Protein AF-A0A845JXA0-F1 (afdb_monomer_lite)

Secondary structure (DSSP, 8-state):
-------HHHHHHTT------GGGT--TTSSS---HHHHTTS-HHHHHHHHHHHHHHHHHHHHHHHHHTT-SSGGG--GGG-EES-HHHHHHH-PEE-S--

pLDDT: mean 95.76, std 4.31, range [62.47, 98.69]

Radius of gyration: 19.56 Å; chains: 1; bounding box: 46×22×47 Å

Sequence (101 aa):
ADAIALSNSALQAIGCIGMRACNTNNCPVGIATQKEHLRQRLVIEESARRLKNFFEASVELMQVMARACGHRHLNEFNLNDLTTWKKDMANLSGVSFGGVR

Structure (mmCIF, N/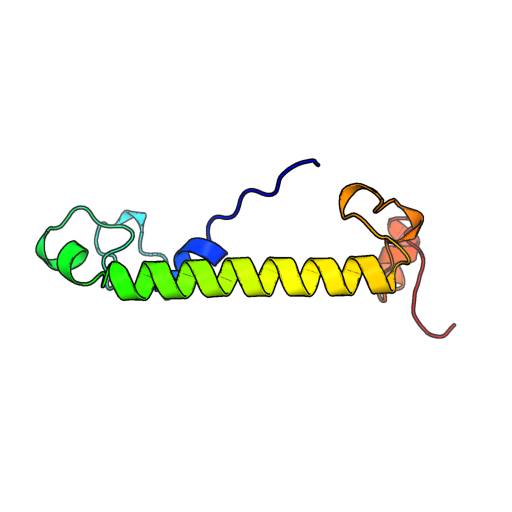CA/C/O backbone):
data_AF-A0A845JXA0-F1
#
_entry.id   AF-A0A845JXA0-F1
#
loop_
_atom_site.group_PDB
_atom_site.id
_atom_site.type_symbol
_atom_site.label_atom_id
_atom_site.label_alt_id
_atom_site.label_comp_id
_atom_site.label_asym_id
_atom_site.label_entity_id
_atom_site.label_seq_id
_atom_site.pdbx_PDB_ins_code
_atom_site.Cartn_x
_atom_site.Cartn_y
_atom_site.Cartn_z
_atom_site.occupancy
_atom_site.B_iso_or_equiv
_atom_site.auth_seq_id
_atom_site.auth_comp_id
_atom_site.auth_asym_id
_atom_site.auth_atom_id
_atom_site.pdbx_PDB_model_num
ATOM 1 N N . ALA A 1 1 ? 5.728 -13.931 -6.777 1.00 81.88 1 ALA A N 1
ATOM 2 C CA . ALA A 1 1 ? 4.737 -13.854 -5.686 1.00 81.88 1 ALA A CA 1
ATOM 3 C C . ALA A 1 1 ? 3.404 -13.518 -6.320 1.00 81.88 1 ALA A C 1
ATOM 5 O O . ALA A 1 1 ? 3.372 -12.597 -7.125 1.00 81.88 1 ALA A O 1
ATOM 6 N N . ASP A 1 2 ? 2.349 -14.255 -5.989 1.00 89.44 2 ASP A N 1
ATOM 7 C CA . ASP A 1 2 ? 1.045 -14.129 -6.662 1.00 89.44 2 ASP A CA 1
ATOM 8 C C . ASP A 1 2 ? 0.079 -13.189 -5.925 1.00 89.44 2 ASP A C 1
ATOM 10 O O . ASP A 1 2 ? -0.931 -12.758 -6.475 1.00 89.44 2 ASP A O 1
ATOM 14 N N . ALA A 1 3 ? 0.405 -12.836 -4.679 1.00 90.94 3 ALA A N 1
ATOM 15 C CA . ALA A 1 3 ? -0.333 -11.885 -3.860 1.00 90.94 3 ALA A CA 1
ATOM 16 C C . ALA A 1 3 ? 0.614 -11.101 -2.939 1.00 90.94 3 ALA A C 1
ATOM 18 O O . ALA A 1 3 ? 1.702 -11.570 -2.595 1.00 90.94 3 ALA A O 1
ATOM 19 N N . ILE A 1 4 ? 0.176 -9.911 -2.519 1.00 91.88 4 ILE A N 1
ATOM 20 C CA . ILE A 1 4 ? 0.897 -9.039 -1.584 1.00 91.88 4 ILE A CA 1
ATOM 21 C C . ILE A 1 4 ? -0.004 -8.783 -0.376 1.00 91.88 4 ILE A C 1
ATOM 23 O O . ILE A 1 4 ? -1.075 -8.192 -0.504 1.00 91.88 4 ILE A O 1
ATOM 27 N N . ALA A 1 5 ? 0.437 -9.215 0.805 1.00 95.62 5 ALA A N 1
ATOM 28 C CA . ALA A 1 5 ? -0.251 -8.922 2.056 1.00 95.62 5 ALA A CA 1
ATOM 29 C C . ALA A 1 5 ? 0.154 -7.534 2.571 1.00 95.62 5 ALA A C 1
ATOM 31 O O . ALA A 1 5 ? 1.340 -7.234 2.719 1.00 95.62 5 ALA A O 1
ATOM 32 N N . LEU A 1 6 ? -0.835 -6.695 2.875 1.00 96.69 6 LEU A N 1
ATOM 33 C CA . LEU A 1 6 ? -0.633 -5.350 3.407 1.00 96.69 6 LEU A CA 1
ATOM 34 C C . LEU A 1 6 ? -1.109 -5.284 4.860 1.00 96.69 6 LEU A C 1
ATOM 36 O O . LEU A 1 6 ? -2.148 -5.837 5.209 1.00 96.69 6 LEU A O 1
ATOM 40 N N . SER A 1 7 ? -0.340 -4.595 5.704 1.00 95.94 7 SER A N 1
ATOM 41 C CA . SER A 1 7 ? -0.651 -4.407 7.127 1.00 95.94 7 SER A CA 1
ATOM 42 C C . SER A 1 7 ? -0.558 -2.927 7.500 1.00 95.94 7 SER A C 1
ATOM 44 O O . SER A 1 7 ? -1.542 -2.204 7.366 1.00 95.94 7 SER A O 1
ATOM 46 N N . ASN A 1 8 ? 0.625 -2.428 7.875 1.00 96.56 8 ASN A N 1
ATOM 47 C CA . ASN A 1 8 ? 0.797 -1.059 8.378 1.00 96.56 8 ASN A CA 1
ATOM 48 C C . ASN A 1 8 ? 0.214 0.031 7.464 1.00 96.56 8 ASN A C 1
ATOM 50 O O . ASN A 1 8 ? -0.429 0.950 7.965 1.00 96.56 8 ASN A O 1
ATOM 54 N N . SER A 1 9 ? 0.397 -0.074 6.146 1.00 97.25 9 SER A N 1
ATOM 55 C CA . SER A 1 9 ? -0.146 0.892 5.182 1.00 97.25 9 SER A CA 1
ATOM 56 C C . SER A 1 9 ? -1.677 0.871 5.124 1.00 97.25 9 SER A C 1
ATOM 58 O O . SER A 1 9 ? -2.304 1.927 5.114 1.00 97.25 9 SER A O 1
ATOM 60 N N . ALA A 1 10 ? -2.297 -0.311 5.181 1.00 97.88 10 ALA A N 1
ATOM 61 C CA . ALA A 1 10 ? -3.751 -0.445 5.267 1.00 97.88 10 ALA A CA 1
ATOM 62 C C . ALA A 1 10 ? -4.289 0.124 6.593 1.00 97.88 10 ALA A C 1
ATOM 64 O O . ALA A 1 10 ? -5.296 0.831 6.600 1.00 97.88 10 ALA A O 1
ATOM 65 N N . LEU A 1 11 ? -3.579 -0.101 7.708 1.00 97.94 11 LEU A N 1
ATOM 66 C CA . LEU A 1 11 ? -3.915 0.501 9.003 1.00 97.94 11 LEU A CA 1
ATOM 67 C C . LEU A 1 11 ? -3.827 2.035 8.960 1.00 97.94 11 LEU A C 1
ATOM 69 O O . LEU A 1 11 ? -4.663 2.719 9.547 1.00 97.94 11 LEU A O 1
ATOM 73 N N . GLN A 1 12 ? -2.830 2.593 8.270 1.00 97.56 12 GLN A N 1
ATOM 74 C CA . GLN A 1 12 ? -2.709 4.039 8.055 1.00 97.56 12 GLN A CA 1
ATOM 75 C C . GLN A 1 12 ? -3.856 4.579 7.197 1.00 97.56 12 GLN A C 1
ATOM 77 O O . GLN A 1 12 ? -4.440 5.599 7.559 1.00 97.56 12 GLN A O 1
ATOM 82 N N . ALA A 1 13 ? -4.246 3.866 6.137 1.00 98.12 13 ALA A N 1
ATOM 83 C CA . ALA A 1 13 ? -5.366 4.255 5.283 1.00 98.12 13 ALA A CA 1
ATOM 84 C C . ALA A 1 13 ? -6.690 4.367 6.062 1.00 98.12 13 ALA A C 1
ATOM 86 O O . ALA A 1 13 ? -7.455 5.307 5.845 1.00 98.12 13 ALA A O 1
ATOM 87 N N . ILE A 1 14 ? -6.936 3.475 7.030 1.00 98.06 14 ILE A N 1
ATOM 88 C CA . ILE A 1 14 ? -8.133 3.542 7.888 1.00 98.06 14 ILE A CA 1
ATOM 89 C C . ILE A 1 14 ? -8.021 4.546 9.050 1.00 98.06 14 ILE A C 1
ATOM 91 O O . ILE A 1 14 ? -9.006 4.729 9.763 1.00 98.06 14 ILE A O 1
ATOM 95 N N . GLY A 1 15 ? -6.871 5.209 9.243 1.00 97.00 15 GLY A N 1
ATOM 96 C CA . GLY A 1 15 ? -6.701 6.294 10.223 1.00 97.00 15 GLY A CA 1
ATOM 97 C C . GLY A 1 15 ? -5.583 6.121 11.259 1.00 97.00 15 GLY A C 1
ATOM 98 O O . GLY A 1 15 ? -5.510 6.907 12.203 1.00 97.00 15 GLY A O 1
ATOM 99 N N . CYS A 1 16 ? -4.706 5.119 11.141 1.00 97.69 16 CYS A N 1
ATOM 100 C CA . CYS A 1 16 ? -3.584 4.963 12.070 1.00 97.69 16 CYS A CA 1
ATOM 101 C C . CYS A 1 16 ? -2.590 6.126 11.948 1.00 97.69 16 CYS A C 1
ATOM 103 O O . CYS A 1 16 ? -2.007 6.358 10.894 1.00 97.69 16 CYS A O 1
ATOM 105 N N . ILE A 1 17 ? -2.326 6.791 13.072 1.00 96.56 17 ILE A N 1
ATOM 106 C CA . ILE A 1 17 ? -1.385 7.919 13.174 1.00 96.56 17 ILE A CA 1
ATOM 107 C C . ILE A 1 17 ? 0.032 7.509 13.603 1.00 96.56 17 ILE A C 1
ATOM 109 O O . ILE A 1 17 ? 0.856 8.355 13.929 1.00 96.56 17 ILE A O 1
ATOM 113 N N . GLY A 1 18 ? 0.325 6.207 13.677 1.00 95.75 18 GLY A N 1
ATOM 114 C CA . GLY A 1 18 ? 1.667 5.729 14.022 1.00 95.75 18 GLY A CA 1
ATOM 115 C C . GLY A 1 18 ? 2.109 6.012 15.464 1.00 95.75 18 GLY A C 1
ATOM 116 O O . GLY A 1 18 ? 3.304 6.124 15.710 1.00 95.75 18 GLY A O 1
ATOM 117 N N . MET A 1 19 ? 1.181 6.078 16.429 1.00 95.94 19 MET A N 1
ATOM 118 C CA . MET A 1 19 ? 1.492 6.344 17.849 1.00 95.94 19 MET A CA 1
ATOM 119 C C . MET A 1 19 ? 2.366 5.259 18.511 1.00 95.94 19 MET A C 1
ATOM 121 O O . MET A 1 19 ? 3.035 5.530 19.500 1.00 95.94 19 MET A O 1
ATOM 125 N N . ARG A 1 20 ? 2.352 4.023 17.988 1.00 95.75 20 ARG A N 1
ATOM 126 C CA . ARG A 1 20 ? 3.096 2.863 18.532 1.00 95.75 20 ARG A CA 1
ATOM 127 C C . ARG A 1 20 ? 2.707 2.456 19.964 1.00 95.75 20 ARG A C 1
ATOM 129 O O . ARG A 1 20 ? 3.505 1.866 20.676 1.00 95.75 20 ARG A O 1
ATOM 136 N N . ALA A 1 21 ? 1.456 2.697 20.357 1.00 94.62 21 ALA A N 1
ATOM 137 C CA . ALA A 1 21 ? 0.898 2.277 21.649 1.00 94.62 21 ALA A CA 1
ATOM 138 C C . ALA A 1 21 ? -0.075 1.083 21.530 1.00 94.62 21 ALA A C 1
ATOM 140 O O . ALA A 1 21 ? -0.922 0.878 22.401 1.00 94.62 21 ALA A O 1
ATOM 141 N N . CYS A 1 22 ? 0.001 0.313 20.438 1.00 97.19 22 CYS A N 1
ATOM 142 C CA . CYS A 1 22 ? -0.985 -0.717 20.085 1.00 97.19 22 CYS A CA 1
ATOM 143 C C . CYS A 1 22 ? -1.134 -1.807 21.163 1.00 97.19 22 CYS A C 1
ATOM 145 O O . CYS A 1 22 ? -2.237 -2.273 21.424 1.00 97.19 22 CYS A O 1
ATOM 147 N N . ASN A 1 23 ? -0.040 -2.168 21.836 1.00 97.62 23 ASN A N 1
ATOM 148 C CA . ASN A 1 23 ? -0.007 -3.153 22.922 1.00 97.62 23 ASN A CA 1
ATOM 149 C C . ASN A 1 23 ? -0.617 -2.649 24.244 1.00 97.62 23 ASN A C 1
ATOM 151 O O . ASN A 1 23 ? -0.872 -3.443 25.140 1.00 97.62 23 ASN A O 1
ATOM 155 N N . THR A 1 24 ? -0.844 -1.341 24.390 1.00 97.88 24 THR A N 1
ATOM 156 C CA . THR A 1 24 ? -1.313 -0.735 25.652 1.00 97.88 24 THR A CA 1
ATOM 157 C C . THR A 1 24 ? -2.834 -0.688 25.778 1.00 97.88 24 THR A C 1
ATOM 159 O O . THR A 1 24 ? -3.357 -0.223 26.790 1.00 97.88 24 THR A O 1
ATOM 162 N N . ASN A 1 25 ? -3.561 -1.117 24.739 1.00 97.44 25 ASN A N 1
ATOM 163 C CA . ASN A 1 25 ? -5.015 -0.985 24.636 1.00 97.44 25 ASN A CA 1
ATOM 164 C C . ASN A 1 25 ? -5.515 0.484 24.620 1.00 97.44 25 ASN A C 1
ATOM 166 O O . ASN A 1 25 ? -6.707 0.731 24.801 1.00 97.44 25 ASN A O 1
ATOM 170 N N . ASN A 1 26 ? -4.625 1.463 24.392 1.00 97.44 26 ASN A N 1
ATOM 171 C CA . ASN A 1 26 ? -4.924 2.904 24.379 1.00 97.44 26 ASN A CA 1
ATOM 172 C C . ASN A 1 26 ? -4.804 3.534 22.981 1.00 97.44 26 ASN A C 1
ATOM 174 O O . ASN A 1 26 ? -4.362 4.673 22.849 1.00 97.44 26 ASN A O 1
ATOM 178 N N . CYS A 1 27 ? -5.165 2.805 21.920 1.00 97.69 27 CYS A N 1
ATOM 179 C CA . CYS A 1 27 ? -5.172 3.378 20.576 1.00 97.69 27 CYS A CA 1
ATOM 180 C C . CYS A 1 27 ? -6.108 4.604 20.522 1.00 97.69 27 CYS A C 1
ATOM 182 O O . CYS A 1 27 ? -7.313 4.455 20.738 1.00 97.69 27 CYS A O 1
ATOM 184 N N . PRO A 1 28 ? -5.597 5.809 20.211 1.00 96.19 28 PRO A N 1
ATOM 185 C CA . PRO A 1 28 ? -6.371 7.042 20.331 1.00 96.19 28 PRO A CA 1
ATOM 186 C C . PRO A 1 28 ? -7.424 7.184 19.231 1.00 96.19 28 PRO A C 1
ATOM 188 O O . PRO A 1 28 ? -8.372 7.942 19.414 1.00 96.19 28 PRO A O 1
ATOM 191 N N . VAL A 1 29 ? -7.260 6.442 18.130 1.00 97.00 29 VAL A N 1
ATOM 192 C CA . VAL A 1 29 ? -8.117 6.444 16.933 1.00 97.00 29 VAL A CA 1
ATOM 193 C C . VAL A 1 29 ? -8.999 5.193 16.822 1.00 97.00 29 VAL A C 1
ATOM 195 O O . VAL A 1 29 ? -9.625 4.973 15.795 1.00 97.00 29 VAL A O 1
ATOM 198 N N . GLY A 1 30 ? -9.029 4.340 17.851 1.00 97.06 30 GLY A N 1
ATOM 199 C CA . GLY A 1 30 ? -9.978 3.222 17.912 1.00 97.06 30 GLY A CA 1
ATOM 200 C C . GLY A 1 30 ? -9.629 1.969 17.102 1.00 97.06 30 GLY A C 1
ATOM 201 O O . GLY A 1 30 ? -10.421 1.037 17.090 1.00 97.06 30 GLY A O 1
ATOM 202 N N . ILE A 1 31 ? -8.450 1.901 16.470 1.00 97.50 31 ILE A N 1
ATOM 203 C CA . ILE A 1 31 ? -8.036 0.752 15.638 1.00 97.50 31 ILE A CA 1
ATOM 204 C C . ILE A 1 31 ? -7.549 -0.432 16.491 1.00 97.50 31 ILE A C 1
ATOM 206 O O . ILE A 1 31 ? -8.024 -1.552 16.345 1.00 97.50 31 ILE A O 1
ATOM 210 N N . ALA A 1 32 ? -6.583 -0.198 17.384 1.00 97.75 32 ALA A N 1
ATOM 211 C CA . ALA A 1 32 ? -5.928 -1.238 18.187 1.00 97.75 32 ALA A CA 1
ATOM 212 C C . ALA A 1 32 ? -6.328 -1.128 19.669 1.00 97.75 32 ALA A C 1
ATOM 214 O O . ALA A 1 32 ? -5.512 -0.805 20.535 1.00 97.75 32 ALA A O 1
ATOM 215 N N . THR A 1 33 ? -7.618 -1.301 19.955 1.00 97.88 33 THR A N 1
ATOM 216 C CA . THR A 1 33 ? -8.170 -1.234 21.315 1.00 97.88 33 THR A CA 1
ATOM 217 C C . THR A 1 33 ? -9.463 -2.039 21.433 1.00 97.88 33 THR A C 1
ATOM 219 O O . THR A 1 33 ? -10.233 -2.138 20.485 1.00 97.88 33 THR A O 1
ATOM 222 N N . GLN A 1 34 ? -9.706 -2.596 22.617 1.00 97.81 34 GLN A N 1
ATOM 223 C CA . GLN A 1 34 ? -10.959 -3.245 23.008 1.00 97.81 34 GLN A CA 1
ATOM 224 C C . GLN A 1 34 ? -11.804 -2.367 23.943 1.00 97.81 34 GLN A C 1
ATOM 226 O O . GLN A 1 34 ? -12.882 -2.772 24.369 1.00 97.81 34 GLN A O 1
ATOM 231 N N . LYS A 1 35 ? -11.331 -1.162 24.291 1.00 98.12 35 LYS A N 1
ATOM 232 C CA . LYS A 1 35 ? -12.076 -0.226 25.139 1.00 98.12 35 LYS A CA 1
ATOM 233 C C . LYS A 1 35 ? -13.189 0.419 24.322 1.00 98.12 35 LYS A C 1
ATOM 235 O O . LYS A 1 35 ? -12.906 1.120 23.354 1.00 98.12 35 LYS A O 1
ATOM 240 N N . GLU A 1 36 ? -14.434 0.232 24.747 1.00 97.81 36 GLU A N 1
ATOM 241 C CA . GLU A 1 36 ? -15.622 0.662 23.998 1.00 97.81 36 GLU A CA 1
ATOM 242 C C . GLU A 1 36 ? -15.577 2.143 23.583 1.00 97.81 36 GLU A C 1
ATOM 244 O O . GLU A 1 36 ? -15.642 2.457 22.398 1.00 97.81 36 GLU A O 1
ATOM 249 N N . HIS A 1 37 ? -15.315 3.045 24.532 1.00 97.81 37 HIS A N 1
ATOM 250 C CA . HIS A 1 37 ? -15.214 4.488 24.274 1.00 97.81 37 HIS A CA 1
ATOM 251 C C . HIS A 1 37 ? -14.071 4.891 23.319 1.00 97.81 37 HIS A C 1
ATOM 253 O O . HIS A 1 37 ? -14.089 5.990 22.767 1.00 97.81 37 HIS A O 1
ATOM 259 N N . LEU A 1 38 ? -13.046 4.046 23.142 1.00 97.88 38 LEU A N 1
ATOM 260 C CA . LEU A 1 38 ? -11.985 4.278 22.158 1.00 97.88 38 LEU A CA 1
ATOM 261 C C . LEU A 1 38 ? -12.352 3.686 20.798 1.00 97.88 38 LEU A C 1
ATOM 263 O O . LEU A 1 38 ? -12.098 4.337 19.789 1.00 97.88 38 LEU A O 1
ATOM 267 N N . ARG A 1 39 ? -12.971 2.496 20.754 1.00 97.50 39 ARG A N 1
ATOM 268 C CA . ARG A 1 39 ? -13.443 1.870 19.503 1.00 97.50 39 ARG A CA 1
ATOM 269 C C . ARG A 1 39 ? -14.435 2.759 18.760 1.00 97.50 39 ARG A C 1
ATOM 271 O O . ARG A 1 39 ? -14.333 2.894 17.548 1.00 97.50 39 ARG A O 1
ATOM 278 N N . GLN A 1 40 ? -15.313 3.441 19.496 1.00 97.31 40 GLN A N 1
ATOM 279 C CA . GLN A 1 40 ? -16.284 4.398 18.951 1.00 97.31 40 GLN A CA 1
ATOM 280 C C . GLN A 1 40 ? -15.652 5.576 18.188 1.00 97.31 40 GLN A C 1
ATOM 282 O O . GLN A 1 40 ? -16.348 6.272 17.456 1.00 97.31 40 GLN A O 1
ATOM 287 N N . ARG A 1 41 ? -14.340 5.814 18.332 1.00 97.25 41 ARG A N 1
ATOM 288 C CA . ARG A 1 41 ? -13.626 6.876 17.605 1.00 97.25 41 ARG A CA 1
ATOM 289 C C . ARG A 1 41 ? -13.324 6.514 16.149 1.00 97.25 41 ARG A C 1
ATOM 291 O O . ARG A 1 41 ? -12.999 7.410 15.374 1.00 97.25 41 ARG A O 1
ATOM 298 N N . LEU A 1 42 ? -13.394 5.233 15.779 1.00 97.31 42 LEU A N 1
ATOM 299 C CA . LEU A 1 42 ? -13.181 4.792 14.404 1.00 97.31 42 LEU A CA 1
ATOM 300 C C . LEU A 1 42 ? -14.455 5.014 13.577 1.00 97.31 42 LEU A C 1
ATOM 302 O O . LEU A 1 42 ? -15.466 4.346 13.786 1.00 97.31 42 LEU A O 1
ATOM 306 N N . VAL A 1 43 ? -14.396 5.923 12.603 1.00 97.25 43 VAL A N 1
ATOM 307 C CA . VAL A 1 43 ? -15.515 6.205 11.690 1.00 97.25 43 VAL A CA 1
ATOM 308 C C . VAL A 1 43 ? -15.506 5.192 10.541 1.00 97.25 43 VAL A C 1
ATOM 310 O O . VAL A 1 43 ? -14.843 5.397 9.527 1.00 97.25 43 VAL A O 1
ATOM 313 N N . ILE A 1 44 ? -16.242 4.088 10.709 1.00 97.06 44 ILE A N 1
ATOM 314 C CA . ILE A 1 44 ? -16.177 2.893 9.842 1.00 97.06 44 ILE A CA 1
ATOM 315 C C . ILE A 1 44 ? -16.351 3.225 8.353 1.00 97.06 44 ILE A C 1
ATOM 317 O O . ILE A 1 44 ? -15.486 2.871 7.554 1.00 97.06 44 ILE A O 1
ATOM 321 N N . GLU A 1 45 ? -17.420 3.931 7.980 1.00 98.19 45 GLU A N 1
ATOM 322 C CA . GLU A 1 45 ? -17.723 4.242 6.572 1.00 98.19 45 GLU A CA 1
ATOM 323 C C . GLU A 1 45 ? -16.627 5.084 5.908 1.00 98.19 45 GLU A C 1
ATOM 325 O O . GLU A 1 45 ? -16.200 4.826 4.779 1.00 98.19 45 GLU A O 1
ATOM 330 N N . GLU A 1 46 ? -16.113 6.083 6.626 1.00 98.00 46 GLU A N 1
ATOM 331 C CA . GLU A 1 46 ? -15.044 6.923 6.106 1.00 98.00 46 GLU A CA 1
ATOM 332 C C . GLU A 1 46 ? -13.731 6.141 5.976 1.00 98.00 46 GLU A C 1
ATOM 334 O O . GLU A 1 46 ? -13.061 6.229 4.944 1.00 98.00 46 GLU A O 1
ATOM 339 N N . SER A 1 47 ? -13.381 5.353 6.993 1.00 98.06 47 SER A N 1
ATOM 340 C CA . SER A 1 47 ? -12.206 4.484 6.992 1.00 98.06 47 SER A CA 1
ATOM 341 C C . SER A 1 47 ? -12.254 3.461 5.855 1.00 98.06 47 SER A C 1
ATOM 343 O O . SER A 1 47 ? -11.251 3.277 5.164 1.00 98.06 47 SER A O 1
ATOM 345 N N . ALA A 1 48 ? -13.412 2.847 5.600 1.00 98.50 48 ALA A N 1
ATOM 346 C CA . ALA A 1 48 ? -13.606 1.907 4.499 1.00 98.50 48 ALA A CA 1
ATOM 347 C C . ALA A 1 48 ? -13.407 2.583 3.134 1.00 98.50 48 ALA A C 1
ATOM 349 O O . ALA A 1 48 ? -12.680 2.064 2.285 1.00 98.50 48 ALA A O 1
ATOM 350 N N . ARG A 1 49 ? -13.970 3.783 2.939 1.00 98.69 49 ARG A N 1
ATOM 351 C CA . ARG A 1 49 ? -13.768 4.572 1.713 1.00 98.69 49 ARG A CA 1
ATOM 352 C C . ARG A 1 49 ? -12.297 4.935 1.500 1.00 98.69 49 ARG A C 1
ATOM 354 O O . ARG A 1 49 ? -11.792 4.804 0.390 1.00 98.69 49 ARG A O 1
ATOM 361 N N . ARG A 1 50 ? -11.589 5.365 2.549 1.00 98.50 50 ARG A N 1
ATOM 362 C CA . ARG A 1 50 ? -10.151 5.678 2.468 1.00 98.50 50 ARG A CA 1
ATOM 363 C C . ARG A 1 50 ? -9.321 4.442 2.117 1.00 98.50 50 ARG A C 1
ATOM 365 O O . ARG A 1 50 ? -8.426 4.538 1.282 1.00 98.50 50 ARG A O 1
ATOM 372 N N . LEU A 1 51 ? -9.643 3.288 2.703 1.00 98.50 51 LEU A N 1
ATOM 373 C CA . LEU A 1 51 ? -8.978 2.023 2.393 1.00 98.50 51 LEU A CA 1
ATOM 374 C C . LEU A 1 51 ? -9.201 1.602 0.936 1.00 98.50 51 LEU A C 1
ATOM 376 O O . LEU A 1 51 ? -8.245 1.224 0.262 1.00 98.50 51 LEU A O 1
ATOM 380 N N . LYS A 1 52 ? -10.436 1.727 0.436 1.00 98.56 52 LYS A N 1
ATOM 381 C CA . LYS A 1 52 ? -10.762 1.484 -0.973 1.00 98.56 52 LYS A CA 1
ATOM 382 C C . LYS A 1 52 ? -9.919 2.372 -1.891 1.00 98.56 52 LYS A C 1
ATOM 384 O O . LYS A 1 52 ? -9.223 1.848 -2.754 1.00 98.56 52 LYS A O 1
ATOM 389 N N . ASN A 1 53 ? -9.918 3.683 -1.648 1.00 98.44 53 ASN A N 1
ATOM 390 C CA . ASN A 1 53 ? -9.145 4.633 -2.448 1.00 98.44 53 ASN A CA 1
ATOM 391 C C . ASN A 1 53 ? -7.642 4.303 -2.433 1.00 98.44 53 ASN A C 1
ATOM 393 O O . ASN A 1 53 ? -6.980 4.386 -3.463 1.00 98.44 53 ASN A O 1
ATOM 397 N N . PHE A 1 54 ? -7.099 3.907 -1.276 1.00 98.50 54 PHE A N 1
ATOM 398 C CA . PHE A 1 54 ? -5.702 3.490 -1.152 1.00 98.50 54 PHE A CA 1
ATOM 399 C C . PHE A 1 54 ? -5.387 2.265 -2.019 1.00 98.50 54 PHE A C 1
ATOM 401 O O . PHE A 1 54 ? -4.371 2.260 -2.717 1.00 98.50 54 PHE A O 1
ATOM 408 N N . PHE A 1 55 ? -6.243 1.241 -2.008 1.00 98.06 55 PHE A N 1
ATOM 409 C CA . PHE A 1 55 ? -6.046 0.057 -2.844 1.00 98.06 55 PHE A CA 1
ATOM 410 C C . PHE A 1 55 ? -6.210 0.358 -4.334 1.00 98.06 55 PHE A C 1
ATOM 412 O O . PHE A 1 55 ? -5.370 -0.079 -5.116 1.00 98.06 55 PHE A O 1
ATOM 419 N N . GLU A 1 56 ? -7.220 1.137 -4.725 1.00 98.25 56 GLU A N 1
ATOM 420 C CA . GLU A 1 56 ? -7.429 1.530 -6.124 1.00 98.25 56 GLU A CA 1
ATOM 421 C C . GLU A 1 56 ? -6.226 2.313 -6.669 1.00 98.25 56 GLU A C 1
ATOM 423 O O . GLU A 1 56 ? -5.656 1.922 -7.687 1.00 98.25 56 GLU A O 1
ATOM 428 N N . ALA A 1 57 ? -5.756 3.331 -5.940 1.00 98.25 57 ALA A N 1
ATOM 429 C CA . ALA A 1 57 ? -4.582 4.113 -6.332 1.00 98.25 57 ALA A CA 1
ATOM 430 C C . ALA A 1 57 ? -3.294 3.271 -6.372 1.00 98.25 57 ALA A C 1
ATOM 432 O O . ALA A 1 57 ? -2.452 3.447 -7.253 1.00 98.25 57 ALA A O 1
ATOM 433 N N . SER A 1 58 ? -3.136 2.330 -5.434 1.00 97.38 58 SER A N 1
ATOM 434 C CA . SER A 1 58 ? -1.985 1.419 -5.422 1.00 97.38 58 SER A CA 1
ATOM 435 C C . SER A 1 58 ? -1.973 0.523 -6.662 1.00 97.38 58 SER A C 1
ATOM 437 O O . SER A 1 58 ? -0.937 0.393 -7.312 1.00 97.38 58 SER A O 1
ATOM 439 N N . VAL A 1 59 ? -3.121 -0.058 -7.025 1.00 96.38 59 VAL A N 1
ATOM 440 C CA . VAL A 1 59 ? -3.253 -0.897 -8.225 1.00 96.38 59 VAL A CA 1
ATOM 441 C C . VAL A 1 59 ? -3.021 -0.078 -9.493 1.00 96.38 59 VAL A C 1
ATOM 443 O O . VAL A 1 59 ? -2.308 -0.537 -10.383 1.00 96.38 59 VAL A O 1
ATOM 446 N N . GLU A 1 60 ? -3.555 1.140 -9.572 1.00 97.81 60 GLU A N 1
ATOM 447 C CA . GLU A 1 60 ? -3.334 2.031 -10.714 1.00 97.81 60 GLU A CA 1
ATOM 448 C C . GLU A 1 60 ? -1.840 2.331 -10.913 1.00 97.81 60 GLU A C 1
ATOM 450 O O . GLU A 1 60 ? -1.313 2.188 -12.020 1.00 97.81 60 GLU A O 1
ATOM 455 N N . LEU A 1 61 ? -1.119 2.659 -9.837 1.00 97.69 61 LEU A N 1
ATOM 456 C CA . LEU A 1 61 ? 0.320 2.914 -9.904 1.00 97.69 61 LEU A CA 1
ATOM 457 C C . LEU A 1 61 ? 1.111 1.661 -10.311 1.00 97.69 61 LEU A C 1
ATOM 459 O O . LEU A 1 61 ? 2.043 1.746 -11.114 1.00 97.69 61 LEU A O 1
ATOM 463 N N . MET A 1 62 ? 0.726 0.485 -9.808 1.00 96.19 62 MET A N 1
ATOM 464 C CA . MET A 1 62 ? 1.326 -0.786 -10.224 1.00 96.19 62 MET A CA 1
ATOM 465 C C . MET A 1 62 ? 1.120 -1.051 -11.722 1.00 96.19 62 MET A C 1
ATOM 467 O O . MET A 1 62 ? 2.044 -1.501 -12.398 1.00 96.19 62 MET A O 1
ATOM 471 N N . GLN A 1 63 ? -0.058 -0.730 -12.267 1.00 96.94 63 GLN A N 1
ATOM 472 C CA . GLN A 1 63 ? -0.329 -0.841 -13.702 1.00 96.94 63 GLN A CA 1
ATOM 473 C C . GLN A 1 63 ? 0.507 0.143 -14.529 1.00 96.94 63 GLN A C 1
ATOM 475 O O . GLN A 1 63 ? 0.973 -0.214 -15.610 1.00 96.94 63 GLN A O 1
ATOM 480 N N . VAL A 1 64 ? 0.716 1.372 -14.041 1.00 97.94 64 VAL A N 1
ATOM 481 C CA . VAL A 1 64 ? 1.621 2.341 -14.685 1.00 97.94 64 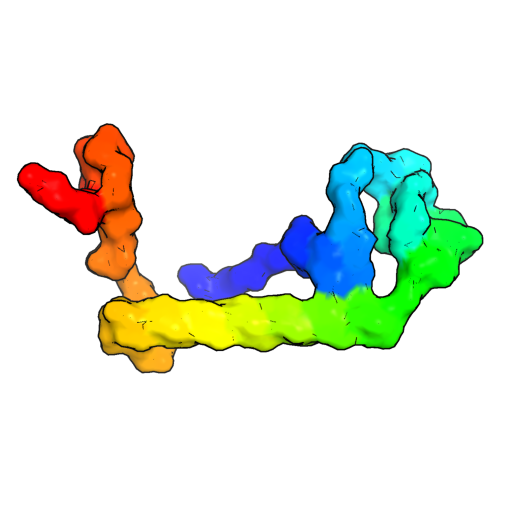VAL A CA 1
ATOM 482 C C . VAL A 1 64 ? 3.039 1.777 -14.759 1.00 97.94 64 VAL A C 1
ATOM 484 O O . VAL A 1 64 ? 3.646 1.824 -15.826 1.00 97.94 64 VAL A O 1
ATOM 487 N N . MET A 1 65 ? 3.538 1.195 -13.665 1.00 96.62 65 MET A N 1
ATOM 488 C CA . MET A 1 65 ? 4.868 0.583 -13.635 1.00 96.62 65 MET A CA 1
ATOM 489 C C . MET A 1 65 ? 4.982 -0.594 -14.612 1.00 96.62 65 MET A C 1
ATOM 491 O O . MET A 1 65 ? 5.941 -0.661 -15.373 1.00 96.62 65 MET A O 1
ATOM 495 N N . ALA A 1 66 ? 3.986 -1.486 -14.652 1.00 97.31 66 ALA A N 1
ATOM 496 C CA . ALA A 1 66 ? 3.990 -2.618 -15.582 1.00 97.31 66 ALA A CA 1
ATOM 497 C C . ALA A 1 66 ? 4.076 -2.148 -17.038 1.00 97.31 66 ALA A C 1
ATOM 499 O O . ALA A 1 66 ? 4.927 -2.621 -17.788 1.00 97.31 66 ALA A O 1
ATOM 500 N N . ARG A 1 67 ? 3.282 -1.134 -17.408 1.00 97.44 67 ARG A N 1
ATOM 501 C CA . ARG A 1 67 ? 3.341 -0.531 -18.746 1.00 97.44 67 ARG A CA 1
ATOM 502 C C . ARG A 1 67 ? 4.699 0.105 -19.045 1.00 97.44 67 ARG A C 1
ATOM 504 O O . ARG A 1 67 ? 5.174 -0.022 -20.167 1.00 97.44 67 ARG A O 1
ATOM 511 N N . ALA A 1 68 ? 5.325 0.764 -18.068 1.00 95.81 68 ALA A N 1
ATOM 512 C CA . ALA A 1 68 ? 6.654 1.358 -18.236 1.00 95.81 68 ALA A CA 1
ATOM 513 C C . ALA A 1 68 ? 7.743 0.303 -18.504 1.00 95.81 68 ALA A C 1
ATOM 515 O O . ALA A 1 68 ? 8.685 0.573 -19.245 1.00 95.81 68 ALA A O 1
ATOM 516 N N . CYS A 1 69 ? 7.578 -0.905 -17.962 1.00 95.94 69 CYS A N 1
ATOM 517 C CA . CYS A 1 69 ? 8.438 -2.061 -18.225 1.00 95.94 69 CYS A CA 1
ATOM 518 C C . CYS A 1 69 ? 8.044 -2.856 -19.487 1.00 95.94 69 CYS A C 1
ATOM 520 O O . CYS A 1 69 ? 8.689 -3.847 -19.810 1.00 95.94 69 CYS A O 1
ATOM 522 N N . GLY A 1 70 ? 7.009 -2.435 -20.225 1.00 97.38 70 GLY A N 1
ATOM 523 C CA . GLY A 1 70 ? 6.546 -3.126 -21.435 1.00 97.38 70 GLY A CA 1
ATOM 524 C C . GLY A 1 70 ? 5.629 -4.327 -21.180 1.00 97.38 70 GLY A C 1
ATOM 525 O O . GLY A 1 70 ? 5.345 -5.081 -22.110 1.00 97.38 70 GLY A O 1
ATOM 526 N N . HIS A 1 71 ? 5.128 -4.482 -19.955 1.00 97.81 71 HIS A N 1
ATOM 527 C CA . HIS A 1 71 ? 4.268 -5.589 -19.537 1.00 97.81 71 HIS A CA 1
ATOM 528 C C . HIS A 1 71 ? 2.783 -5.218 -19.587 1.00 97.81 71 HIS A C 1
ATOM 530 O O . HIS A 1 71 ? 2.376 -4.089 -19.295 1.00 97.81 71 HIS A O 1
ATOM 536 N N . ARG A 1 72 ? 1.945 -6.196 -19.932 1.00 96.81 72 ARG A N 1
ATOM 537 C CA . ARG A 1 72 ? 0.476 -6.117 -19.923 1.00 96.81 72 ARG A CA 1
ATOM 538 C C . ARG A 1 72 ? -0.118 -6.635 -18.617 1.00 96.81 72 ARG A C 1
ATOM 540 O O . ARG A 1 72 ? -1.214 -6.211 -18.250 1.00 96.81 72 ARG A O 1
ATOM 547 N N . HIS A 1 73 ? 0.593 -7.518 -17.920 1.00 95.81 73 HIS A N 1
ATOM 548 C CA . HIS A 1 73 ? 0.172 -8.097 -16.649 1.00 95.81 73 HIS A CA 1
ATOM 549 C C . HIS A 1 73 ? 1.280 -8.040 -15.592 1.00 95.81 73 HIS A C 1
ATOM 551 O O . HIS A 1 73 ? 2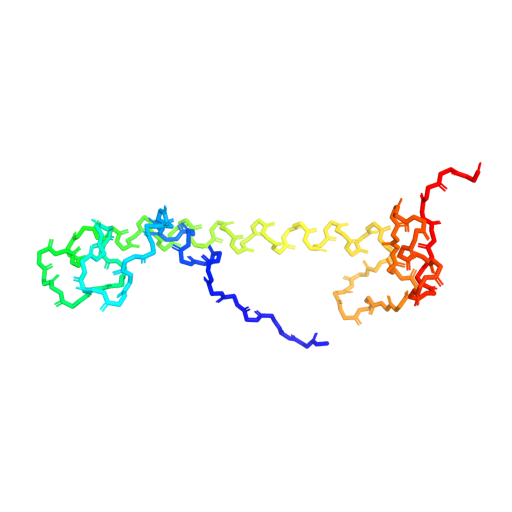.466 -8.124 -15.887 1.00 95.81 73 HIS A O 1
ATOM 557 N N . LEU A 1 74 ? 0.886 -7.925 -14.319 1.00 94.75 74 LEU A N 1
ATOM 558 C CA . LEU A 1 74 ? 1.829 -7.818 -13.196 1.00 94.75 74 LEU A CA 1
ATOM 559 C C . LEU A 1 74 ? 2.691 -9.077 -13.001 1.00 94.75 74 LEU A C 1
ATOM 561 O O . LEU A 1 74 ? 3.765 -8.999 -12.419 1.00 94.75 74 LEU A O 1
ATOM 565 N N . ASN A 1 75 ? 2.231 -10.240 -13.455 1.00 94.88 75 ASN A N 1
AT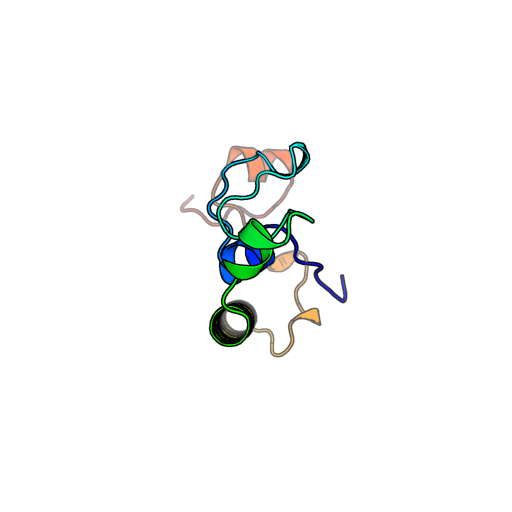OM 566 C CA . ASN A 1 75 ? 2.986 -11.490 -13.362 1.00 94.88 75 ASN A CA 1
ATOM 567 C C . ASN A 1 75 ? 4.087 -11.619 -14.430 1.00 94.88 75 ASN A C 1
ATOM 569 O O . ASN A 1 75 ? 4.856 -12.573 -14.374 1.00 94.88 75 ASN A O 1
ATOM 573 N N . GLU A 1 76 ? 4.166 -10.690 -15.386 1.00 96.44 76 GLU A N 1
ATOM 574 C CA . GLU A 1 76 ? 5.208 -10.665 -16.422 1.00 96.44 76 GLU A CA 1
ATOM 575 C C . GLU A 1 76 ? 6.500 -9.984 -15.934 1.00 96.44 76 GLU A C 1
ATOM 577 O O . GLU A 1 76 ? 7.554 -10.131 -16.562 1.00 96.44 76 GLU A O 1
ATOM 582 N N . PHE A 1 77 ? 6.447 -9.301 -14.780 1.00 95.56 77 PHE A N 1
ATOM 583 C CA . PHE A 1 77 ? 7.640 -8.765 -14.132 1.00 95.56 77 PHE A CA 1
ATOM 584 C C . PHE A 1 77 ? 8.674 -9.866 -13.888 1.00 95.56 77 PHE A C 1
ATOM 586 O O . PHE A 1 77 ? 8.382 -10.929 -13.336 1.00 95.56 77 PHE A O 1
ATOM 593 N N . ASN A 1 78 ? 9.913 -9.575 -14.258 1.00 94.06 78 ASN A N 1
ATOM 594 C CA . ASN A 1 78 ? 11.041 -10.483 -14.154 1.00 94.06 78 ASN A CA 1
ATOM 595 C C . ASN A 1 78 ? 12.308 -9.735 -13.702 1.00 94.06 78 ASN A C 1
ATOM 597 O O . ASN A 1 78 ? 12.307 -8.527 -13.474 1.00 94.06 78 ASN A O 1
ATOM 601 N N . LEU A 1 79 ? 13.413 -10.466 -13.533 1.00 92.25 79 LEU A N 1
ATOM 602 C CA . LEU A 1 79 ? 14.662 -9.901 -13.008 1.00 92.25 79 LEU A CA 1
ATOM 603 C C . LEU A 1 79 ? 15.259 -8.795 -13.891 1.00 92.25 79 LEU A C 1
ATOM 605 O O . LEU A 1 79 ? 15.981 -7.952 -13.367 1.00 92.25 79 LEU A O 1
ATOM 609 N N . ASN A 1 80 ? 14.950 -8.764 -15.191 1.00 92.88 80 ASN A N 1
ATOM 610 C CA . ASN A 1 80 ? 15.459 -7.725 -16.087 1.00 92.88 80 ASN A CA 1
ATOM 611 C C . ASN A 1 80 ? 14.781 -6.362 -15.860 1.00 92.88 80 ASN A C 1
ATOM 613 O O . ASN A 1 80 ? 15.331 -5.344 -16.270 1.00 92.88 80 ASN A O 1
ATOM 617 N N . ASP A 1 81 ? 13.629 -6.327 -15.181 1.00 94.25 81 ASP A N 1
ATOM 618 C CA . ASP A 1 81 ? 12.926 -5.085 -14.829 1.00 94.25 81 ASP A CA 1
ATOM 619 C C . ASP A 1 81 ? 13.507 -4.414 -13.573 1.00 94.25 81 ASP A C 1
ATOM 621 O O . ASP A 1 81 ? 13.190 -3.265 -13.257 1.00 94.25 81 ASP A O 1
ATOM 625 N N . LEU A 1 82 ? 14.351 -5.130 -12.823 1.00 94.25 82 LEU A N 1
ATOM 626 C CA . LEU A 1 82 ? 14.945 -4.631 -11.592 1.00 94.25 82 LEU A CA 1
ATOM 627 C C . LEU A 1 82 ? 16.175 -3.769 -11.898 1.00 94.25 82 LEU A C 1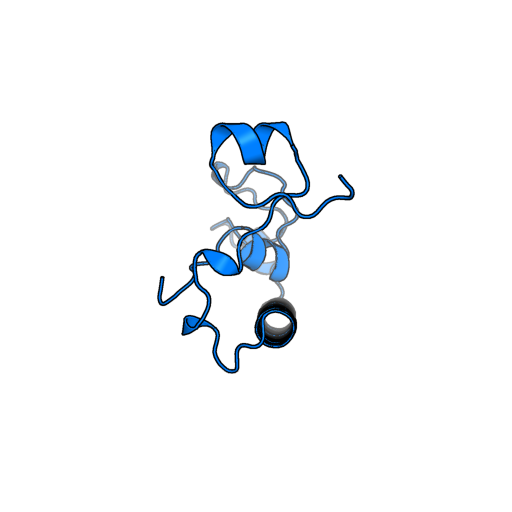
ATOM 629 O O . LEU A 1 82 ? 17.155 -4.223 -12.486 1.00 94.25 82 LEU A O 1
ATOM 633 N N . THR A 1 83 ? 16.155 -2.528 -11.417 1.00 94.44 83 THR A N 1
ATOM 634 C CA . THR A 1 83 ? 17.262 -1.578 -11.566 1.00 94.44 83 THR A CA 1
ATOM 635 C C . THR A 1 83 ? 17.580 -0.882 -10.247 1.00 94.44 83 THR A C 1
ATOM 637 O O . THR A 1 83 ? 16.724 -0.738 -9.372 1.00 94.44 83 THR A O 1
ATOM 640 N N . THR A 1 84 ? 18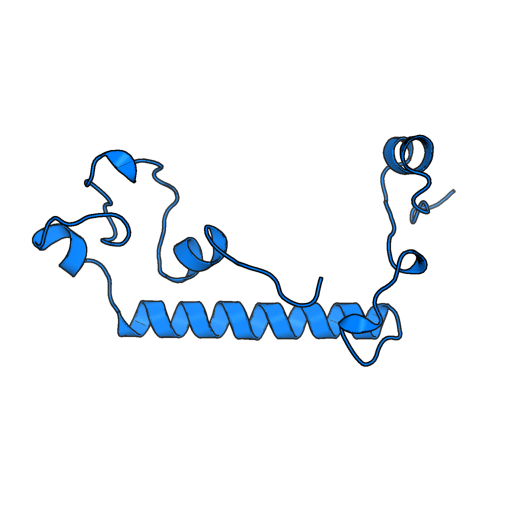.824 -0.436 -10.088 1.00 95.00 84 THR A N 1
ATOM 641 C CA . THR A 1 84 ? 19.268 0.371 -8.950 1.00 95.00 84 THR A CA 1
ATOM 642 C C . THR A 1 84 ? 19.976 1.629 -9.430 1.00 95.00 84 THR A C 1
ATOM 644 O O . THR A 1 84 ? 20.782 1.605 -10.356 1.00 95.00 84 THR A O 1
ATOM 647 N N . TRP A 1 85 ? 19.726 2.748 -8.756 1.00 94.69 85 TRP A N 1
ATOM 648 C CA . TRP A 1 85 ? 20.477 3.988 -8.967 1.00 94.69 85 TRP A CA 1
ATOM 649 C C . TRP A 1 85 ? 21.711 4.087 -8.054 1.00 94.69 85 TRP A C 1
ATOM 651 O O . TRP A 1 85 ? 22.477 5.042 -8.145 1.00 94.69 85 TRP A O 1
ATOM 661 N N . LYS A 1 86 ? 21.922 3.109 -7.160 1.00 94.81 86 LYS A N 1
ATOM 662 C CA . LYS A 1 86 ? 23.069 3.058 -6.243 1.00 94.81 86 LYS A CA 1
ATOM 663 C C . LYS A 1 86 ? 24.152 2.135 -6.793 1.00 94.81 86 LYS A C 1
ATOM 665 O O . LYS A 1 86 ? 23.919 0.933 -6.927 1.00 94.81 86 LYS A O 1
ATOM 670 N N . LYS A 1 87 ? 25.344 2.684 -7.040 1.00 94.50 87 LYS A N 1
ATOM 671 C CA . LYS A 1 87 ? 26.483 1.950 -7.616 1.00 94.50 87 LYS A CA 1
ATOM 672 C C . LYS A 1 87 ? 26.971 0.816 -6.715 1.00 94.50 87 LYS A C 1
ATOM 674 O O . LYS A 1 87 ? 27.170 -0.292 -7.197 1.00 94.50 87 LYS A O 1
ATOM 679 N N . ASP A 1 88 ? 27.062 1.056 -5.409 1.00 96.19 88 ASP A N 1
ATOM 680 C CA . ASP A 1 88 ? 27.484 0.022 -4.455 1.00 96.19 88 ASP A CA 1
ATOM 681 C C . ASP A 1 88 ? 26.516 -1.163 -4.443 1.00 96.19 88 ASP A C 1
ATOM 683 O O . ASP A 1 88 ? 26.940 -2.314 -4.447 1.00 96.19 88 ASP A O 1
ATOM 687 N N . MET A 1 89 ? 25.207 -0.896 -4.523 1.00 95.50 89 MET A N 1
ATOM 688 C CA . MET A 1 89 ? 24.209 -1.962 -4.629 1.00 95.50 89 MET A CA 1
ATOM 689 C C . MET A 1 89 ? 24.339 -2.735 -5.936 1.00 95.50 89 MET A C 1
ATOM 691 O O . MET A 1 89 ? 24.236 -3.957 -5.903 1.00 95.50 89 MET A O 1
ATOM 695 N N . ALA A 1 90 ? 24.579 -2.060 -7.062 1.00 95.38 90 ALA A N 1
ATOM 696 C CA . ALA A 1 90 ? 24.805 -2.737 -8.339 1.00 95.38 90 ALA A CA 1
ATOM 697 C C . ALA A 1 90 ? 26.017 -3.678 -8.256 1.00 95.38 90 ALA A C 1
ATOM 699 O O . ALA A 1 90 ? 25.915 -4.848 -8.611 1.00 95.38 90 ALA A O 1
ATOM 700 N N . ASN A 1 91 ? 27.128 -3.195 -7.690 1.00 95.56 91 ASN A N 1
ATOM 701 C CA . ASN A 1 91 ? 28.354 -3.975 -7.520 1.00 95.56 91 ASN A CA 1
ATOM 702 C C . ASN A 1 91 ? 28.164 -5.183 -6.588 1.00 95.56 91 ASN A C 1
ATOM 704 O O . ASN A 1 91 ? 28.709 -6.248 -6.854 1.00 95.56 91 ASN A O 1
ATOM 708 N N . LEU A 1 92 ? 27.406 -5.022 -5.497 1.00 96.94 92 LEU A N 1
ATOM 709 C CA . LEU A 1 92 ? 27.200 -6.078 -4.500 1.00 96.94 92 LEU A CA 1
ATOM 710 C C . LEU A 1 92 ? 26.158 -7.120 -4.922 1.00 96.94 92 LEU A C 1
ATOM 712 O O . LEU A 1 92 ? 26.311 -8.296 -4.614 1.00 96.94 92 LEU A O 1
ATOM 716 N N . SER A 1 93 ? 25.077 -6.690 -5.575 1.00 95.38 93 SER A N 1
ATOM 717 C CA . SER A 1 93 ? 23.920 -7.548 -5.873 1.00 95.38 93 SER A CA 1
ATOM 718 C C . SER A 1 93 ? 23.852 -8.032 -7.320 1.00 95.38 93 SER A C 1
ATOM 720 O O . SER A 1 93 ? 23.051 -8.912 -7.620 1.00 95.38 93 SER A O 1
ATOM 722 N N . GLY A 1 94 ? 24.642 -7.448 -8.227 1.00 93.06 94 GLY A N 1
ATOM 723 C CA . GLY A 1 94 ? 24.563 -7.716 -9.665 1.00 93.06 94 GLY A CA 1
ATOM 724 C C . GLY A 1 94 ? 23.343 -7.094 -10.358 1.00 93.06 94 GLY A C 1
ATOM 725 O O . GLY A 1 94 ? 23.175 -7.268 -11.563 1.00 93.06 94 GLY A O 1
ATOM 726 N N . VAL A 1 95 ? 22.495 -6.355 -9.631 1.00 95.12 95 VAL A N 1
ATOM 727 C CA . VAL A 1 95 ? 21.373 -5.603 -10.210 1.00 95.12 95 VAL A CA 1
ATOM 728 C C . VAL A 1 95 ? 21.904 -4.508 -11.131 1.00 95.12 95 VAL A C 1
ATOM 730 O O . VAL A 1 95 ? 22.860 -3.806 -10.799 1.00 95.12 95 VAL A O 1
ATOM 733 N N . SER A 1 96 ? 21.256 -4.332 -12.281 1.00 93.12 96 SER A N 1
ATOM 734 C CA . SER A 1 96 ? 21.685 -3.358 -13.283 1.00 93.12 96 SER A CA 1
ATOM 735 C C . SER A 1 96 ? 21.641 -1.923 -12.752 1.00 93.12 96 SER A C 1
ATOM 737 O O . SER A 1 96 ? 20.685 -1.504 -12.098 1.00 93.12 96 SER A O 1
ATOM 739 N N . PHE A 1 97 ? 22.699 -1.163 -13.041 1.00 95.25 97 PHE A N 1
ATOM 740 C CA . PHE A 1 97 ? 22.799 0.245 -12.675 1.00 95.25 97 PHE A CA 1
ATOM 741 C C . PHE A 1 97 ? 22.056 1.117 -13.694 1.00 95.25 97 PHE A C 1
ATOM 743 O O . PHE A 1 97 ? 22.396 1.108 -14.875 1.00 95.25 97 PHE A O 1
ATOM 750 N N . GLY A 1 98 ? 21.063 1.878 -13.232 1.00 92.25 98 GLY A N 1
ATOM 751 C CA . GLY A 1 98 ? 20.217 2.742 -14.067 1.00 92.25 98 GLY A CA 1
ATOM 752 C C . GLY A 1 98 ? 20.655 4.209 -14.155 1.00 92.25 98 GLY A C 1
ATOM 753 O O . GLY A 1 98 ? 19.912 5.027 -14.688 1.00 92.25 98 GLY A O 1
ATOM 754 N N . GLY A 1 99 ? 21.810 4.574 -13.590 1.00 88.56 99 GLY A N 1
ATOM 755 C CA . GLY A 1 99 ? 22.334 5.944 -13.632 1.00 88.56 99 GLY A CA 1
ATOM 756 C C . GLY A 1 99 ? 23.206 6.235 -14.859 1.00 88.56 99 GLY A C 1
ATOM 757 O O . GLY A 1 99 ? 23.549 5.340 -15.632 1.00 88.56 99 GLY A O 1
ATOM 758 N N . VAL A 1 100 ? 23.607 7.500 -15.011 1.00 83.19 100 VAL A N 1
ATOM 759 C CA . VAL A 1 100 ? 24.599 7.906 -16.020 1.00 83.19 100 VAL A CA 1
ATOM 760 C C . VAL A 1 100 ? 25.959 7.306 -15.646 1.00 83.19 100 VAL A C 1
ATOM 762 O O . VAL A 1 100 ? 26.338 7.328 -14.472 1.00 83.19 100 VAL A O 1
ATOM 765 N N . ARG A 1 101 ? 26.641 6.714 -16.631 1.00 62.47 101 ARG A N 1
ATOM 766 C CA . ARG A 1 101 ? 27.970 6.110 -16.461 1.00 62.47 101 ARG A CA 1
ATOM 767 C C . ARG A 1 101 ? 29.050 7.155 -16.224 1.00 62.47 101 ARG A C 1
ATOM 769 O O . ARG A 1 101 ? 28.997 8.200 -16.907 1.00 62.47 101 ARG A O 1
#

Foldseek 3Di:
DPDDDDDPVLVVLQPQPPPPCLVVLCRQQLDRHPDPVRVVNRPVVNSVVSSVVVVVVVVVVLCVLCVVVVHPDSVPDDQLSFEDCDPVCCVVPVHHHPDDD